Protein AF-A1WLS8-F1 (afdb_monomer)

Mean predicted aligned error: 9.89 Å

Organism: Verminephrobacter eiseniae (strain EF01-2) (NCBI:txid391735)

Structure (mmCIF, N/CA/C/O backbone):
data_AF-A1WLS8-F1
#
_entry.id   AF-A1WLS8-F1
#
loop_
_atom_site.group_PDB
_atom_site.id
_atom_site.type_symbol
_atom_site.label_atom_id
_atom_site.label_alt_id
_atom_site.label_comp_id
_atom_site.label_asym_id
_atom_site.label_entity_id
_atom_site.label_seq_id
_atom_site.pdbx_PDB_ins_code
_atom_site.Cartn_x
_atom_site.Cartn_y
_atom_site.Cartn_z
_atom_site.occupancy
_atom_site.B_iso_or_equiv
_atom_site.auth_seq_id
_atom_site.auth_comp_id
_atom_site.auth_asym_id
_atom_site.auth_atom_id
_atom_site.pdbx_PDB_model_num
ATOM 1 N N . MET A 1 1 ? -3.149 -10.874 -20.094 1.00 52.84 1 MET A N 1
ATOM 2 C CA . MET A 1 1 ? -3.164 -11.138 -18.641 1.00 52.84 1 MET A CA 1
ATOM 3 C C . MET A 1 1 ? -2.964 -9.793 -17.966 1.00 52.84 1 MET A C 1
ATOM 5 O O . MET A 1 1 ? -1.936 -9.185 -18.221 1.00 52.84 1 MET A O 1
ATOM 9 N N . ASP A 1 2 ? -3.946 -9.287 -17.215 1.00 68.38 2 ASP A N 1
ATOM 10 C CA . ASP A 1 2 ? -3.850 -7.972 -16.555 1.00 68.38 2 ASP A CA 1
ATOM 11 C C . ASP A 1 2 ? -2.991 -8.065 -15.291 1.00 68.38 2 ASP A C 1
ATOM 13 O O . ASP A 1 2 ? -3.489 -8.193 -14.171 1.00 68.38 2 ASP A O 1
ATOM 17 N N . VAL A 1 3 ? -1.678 -8.016 -15.486 1.00 68.94 3 VAL A N 1
ATOM 18 C CA . VAL A 1 3 ? -0.666 -8.023 -14.420 1.00 68.94 3 VAL A CA 1
ATOM 19 C C . VAL A 1 3 ? -0.874 -6.883 -13.415 1.00 68.94 3 VAL A C 1
ATOM 21 O O . VAL A 1 3 ? -0.755 -7.103 -12.213 1.00 68.94 3 VAL A O 1
ATOM 24 N N . SER A 1 4 ? -1.368 -5.723 -13.859 1.00 72.19 4 SER A N 1
ATOM 25 C CA . SER A 1 4 ? -1.693 -4.601 -12.967 1.00 72.19 4 SER A CA 1
ATOM 26 C C . SER A 1 4 ? -2.821 -4.892 -11.973 1.00 72.19 4 SER A C 1
ATOM 28 O O . SER A 1 4 ? -2.844 -4.341 -10.873 1.00 72.19 4 SER A O 1
ATOM 30 N N . LYS A 1 5 ? -3.768 -5.773 -12.323 1.00 78.69 5 LYS A N 1
ATOM 31 C CA . LYS A 1 5 ? -4.840 -6.174 -11.403 1.00 78.69 5 LYS A CA 1
ATOM 32 C C . LYS A 1 5 ? -4.321 -7.126 -10.325 1.00 78.69 5 LYS A C 1
ATOM 34 O O . LYS A 1 5 ? -4.797 -7.071 -9.192 1.00 78.69 5 LYS A O 1
ATOM 39 N N . ALA A 1 6 ? -3.344 -7.968 -10.660 1.00 80.44 6 ALA A N 1
ATOM 40 C CA . ALA A 1 6 ? -2.691 -8.847 -9.695 1.00 80.44 6 ALA A CA 1
ATOM 41 C C . ALA A 1 6 ? -1.886 -8.036 -8.667 1.00 80.44 6 ALA A C 1
ATOM 43 O O . ALA A 1 6 ? -2.087 -8.228 -7.468 1.00 80.44 6 ALA A O 1
ATOM 44 N N . ASP A 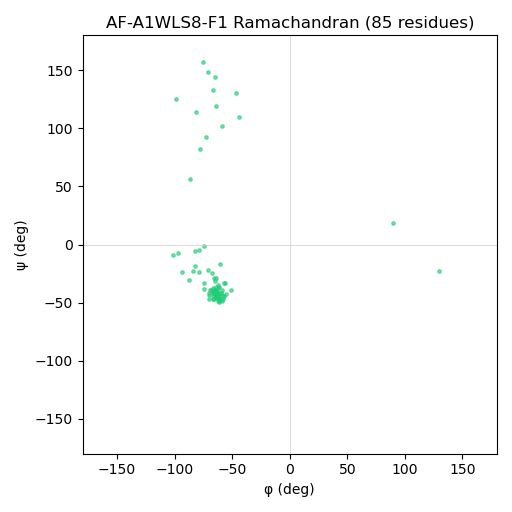1 7 ? -1.085 -7.066 -9.128 1.00 77.12 7 ASP A N 1
ATOM 45 C CA . ASP A 1 7 ? -0.329 -6.150 -8.258 1.00 77.12 7 ASP A CA 1
ATOM 46 C C . ASP A 1 7 ? -1.256 -5.425 -7.269 1.00 77.12 7 ASP A C 1
ATOM 48 O O . ASP A 1 7 ? -0.980 -5.340 -6.071 1.00 77.12 7 ASP A O 1
ATOM 52 N N . TYR A 1 8 ? -2.413 -4.964 -7.758 1.00 82.50 8 TYR A N 1
ATOM 53 C CA . TYR A 1 8 ? -3.425 -4.314 -6.932 1.00 82.50 8 TYR A CA 1
ATOM 54 C C . TYR A 1 8 ? -3.995 -5.234 -5.844 1.00 82.50 8 TYR A C 1
ATOM 56 O O . TYR A 1 8 ? -4.071 -4.844 -4.678 1.00 82.50 8 TYR A O 1
ATOM 64 N N . MET A 1 9 ? -4.391 -6.459 -6.202 1.00 85.56 9 MET A N 1
ATOM 65 C CA . MET A 1 9 ? -4.984 -7.405 -5.250 1.00 85.56 9 MET A CA 1
ATOM 66 C C . MET A 1 9 ? -3.988 -7.839 -4.171 1.00 85.56 9 MET A C 1
ATOM 68 O O . MET A 1 9 ? -4.356 -7.917 -2.999 1.00 85.56 9 MET A O 1
ATOM 72 N N . ILE A 1 10 ? -2.727 -8.069 -4.547 1.00 85.44 10 ILE A N 1
ATOM 73 C CA . ILE A 1 10 ? -1.655 -8.398 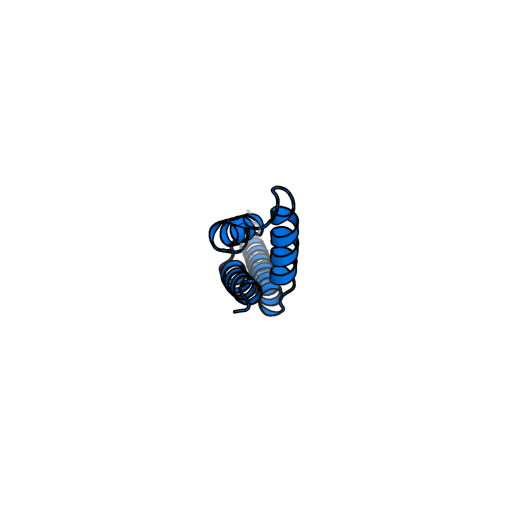-3.600 1.00 85.44 10 ILE A CA 1
ATOM 74 C C . ILE A 1 10 ? -1.422 -7.222 -2.647 1.00 85.44 10 ILE A C 1
ATOM 76 O O . ILE A 1 10 ? -1.350 -7.419 -1.433 1.00 85.44 10 ILE A O 1
ATOM 80 N N . GLY A 1 11 ? -1.385 -5.992 -3.168 1.00 86.69 11 GLY A N 1
ATOM 81 C CA . GLY A 1 11 ? -1.245 -4.796 -2.342 1.00 86.69 11 GLY A CA 1
ATOM 82 C C . GLY A 1 11 ? -2.383 -4.630 -1.329 1.00 86.69 11 GLY A C 1
ATOM 83 O O . GLY A 1 11 ? -2.121 -4.315 -0.169 1.00 86.69 11 GLY A O 1
ATOM 84 N N . VAL A 1 12 ? -3.635 -4.895 -1.724 1.00 87.44 12 VAL A N 1
ATOM 85 C CA . VAL A 1 12 ? -4.800 -4.862 -0.817 1.00 87.44 12 VAL A CA 1
ATOM 86 C C . VAL A 1 12 ? -4.676 -5.900 0.298 1.00 87.44 12 VAL A C 1
ATOM 88 O O . VAL A 1 12 ? -4.906 -5.569 1.462 1.00 87.44 12 VAL A O 1
ATOM 91 N N . ASP A 1 13 ? -4.273 -7.130 -0.024 1.00 88.75 13 ASP A N 1
ATOM 92 C CA . ASP A 1 13 ? -4.072 -8.184 0.977 1.00 88.75 13 ASP A CA 1
ATOM 93 C C . ASP A 1 13 ? -2.947 -7.829 1.966 1.00 88.75 13 ASP A C 1
ATOM 95 O O . ASP A 1 13 ? -3.103 -7.968 3.182 1.00 88.75 13 ASP A O 1
ATOM 99 N N . MET A 1 14 ? -1.838 -7.271 1.471 1.00 87.94 14 MET A N 1
ATOM 100 C CA . MET A 1 14 ? -0.749 -6.779 2.317 1.00 87.94 14 MET A CA 1
ATOM 101 C C . MET A 1 14 ? -1.192 -5.614 3.212 1.00 87.94 14 MET A C 1
ATOM 103 O O . MET A 1 14 ? -0.910 -5.608 4.409 1.00 87.94 14 MET A O 1
ATOM 107 N N . ALA A 1 15 ? -1.938 -4.645 2.685 1.00 88.31 15 ALA A N 1
ATOM 108 C CA . ALA A 1 15 ? -2.425 -3.526 3.489 1.00 88.31 15 ALA A CA 1
ATOM 109 C C . ALA A 1 15 ? -3.371 -3.994 4.612 1.00 88.31 15 ALA A C 1
ATOM 111 O O . ALA A 1 15 ? -3.288 -3.506 5.739 1.00 88.31 15 ALA A O 1
ATOM 112 N N . ARG A 1 16 ? -4.210 -5.006 4.349 1.00 86.00 16 ARG A N 1
ATOM 113 C CA . ARG A 1 16 ? -5.063 -5.645 5.369 1.00 86.00 16 ARG A CA 1
ATOM 114 C C . ARG A 1 16 ? -4.271 -6.399 6.435 1.00 86.00 16 ARG A C 1
ATOM 116 O O . ARG A 1 16 ? -4.724 -6.500 7.568 1.00 86.00 16 ARG A O 1
ATOM 123 N N . LYS A 1 17 ? -3.086 -6.908 6.101 1.00 85.94 17 LYS A N 1
ATOM 124 C CA . LYS A 1 17 ? -2.164 -7.536 7.061 1.00 85.94 17 LYS A CA 1
ATOM 125 C C . LYS A 1 17 ? -1.365 -6.519 7.889 1.00 85.94 17 LYS A C 1
ATOM 127 O O . LYS A 1 17 ? -0.651 -6.921 8.800 1.00 85.94 17 LYS A O 1
ATOM 132 N N . GLY A 1 18 ? -1.503 -5.219 7.610 1.00 84.06 18 GLY A N 1
ATOM 133 C CA . GLY A 1 18 ? -0.834 -4.142 8.347 1.00 84.06 18 GLY A CA 1
ATOM 134 C C . GLY A 1 18 ? 0.545 -3.754 7.806 1.00 84.06 18 GLY A C 1
ATOM 135 O O . GLY A 1 18 ? 1.318 -3.130 8.529 1.00 84.06 18 GLY A O 1
ATOM 136 N N . PHE A 1 19 ? 0.871 -4.111 6.560 1.00 86.94 19 PHE A N 1
ATOM 137 C CA . PHE A 1 19 ? 2.120 -3.684 5.923 1.00 86.94 19 PHE A CA 1
ATOM 138 C C . PHE A 1 19 ? 2.103 -2.188 5.584 1.00 86.94 19 PHE A C 1
ATOM 140 O O . PHE A 1 19 ? 1.058 -1.615 5.264 1.00 86.94 19 PHE A O 1
ATOM 147 N N . SER A 1 20 ? 3.278 -1.556 5.626 1.00 85.56 20 SER A N 1
ATOM 148 C CA . SER A 1 20 ? 3.414 -0.134 5.307 1.00 85.56 20 SER A CA 1
ATOM 149 C C . SER A 1 20 ? 3.335 0.133 3.794 1.00 85.56 20 SER A C 1
ATOM 151 O O . SER A 1 20 ? 3.651 -0.753 2.990 1.00 85.56 20 SER A O 1
ATOM 153 N N . PRO A 1 21 ? 2.971 1.362 3.376 1.00 84.44 21 PRO A N 1
ATOM 154 C CA . PRO A 1 21 ? 2.993 1.768 1.970 1.00 84.44 21 PRO A CA 1
ATOM 155 C C . PRO A 1 21 ? 4.331 1.488 1.273 1.00 84.44 21 PRO A C 1
ATOM 157 O O . PRO A 1 21 ? 4.340 1.013 0.140 1.00 84.44 21 PRO A O 1
ATOM 160 N N . ASP A 1 22 ? 5.452 1.705 1.967 1.00 83.56 22 ASP A N 1
ATOM 161 C CA . ASP A 1 22 ? 6.797 1.460 1.431 1.00 83.56 22 ASP A CA 1
ATOM 162 C C . ASP A 1 22 ? 7.078 -0.032 1.219 1.00 83.56 22 ASP A C 1
ATOM 164 O O . ASP A 1 22 ? 7.693 -0.420 0.226 1.00 83.56 22 ASP A O 1
ATOM 168 N N . GLN A 1 23 ? 6.620 -0.890 2.139 1.00 86.50 23 GLN A N 1
ATOM 169 C CA . GLN A 1 23 ? 6.766 -2.344 2.015 1.00 86.50 23 GLN A CA 1
ATOM 170 C C . GLN A 1 23 ? 5.937 -2.886 0.853 1.00 86.50 23 GLN A C 1
ATOM 172 O O . GLN A 1 23 ? 6.421 -3.723 0.094 1.00 86.50 23 GLN A O 1
ATOM 177 N N . ILE A 1 24 ? 4.711 -2.384 0.697 1.00 85.88 24 ILE A N 1
ATOM 178 C CA . ILE A 1 24 ? 3.841 -2.731 -0.429 1.00 85.88 24 ILE A CA 1
ATOM 179 C C . ILE A 1 24 ? 4.473 -2.250 -1.737 1.00 85.88 24 ILE A C 1
ATOM 181 O O . ILE A 1 24 ? 4.505 -2.998 -2.710 1.00 85.88 24 ILE A O 1
ATOM 185 N N . GLY A 1 25 ? 5.039 -1.040 -1.749 1.00 83.69 25 GLY A N 1
ATOM 186 C CA . GLY A 1 25 ? 5.710 -0.495 -2.923 1.00 83.69 25 GLY A CA 1
ATOM 187 C C . GLY A 1 25 ? 6.897 -1.343 -3.379 1.00 83.69 25 GLY A C 1
ATOM 188 O O . GLY A 1 25 ? 6.964 -1.715 -4.546 1.00 83.69 25 GLY A O 1
ATOM 189 N N . ARG A 1 26 ? 7.771 -1.740 -2.445 1.00 82.75 26 ARG A N 1
ATOM 190 C CA . ARG A 1 26 ? 8.897 -2.650 -2.728 1.00 82.75 26 ARG A CA 1
ATOM 191 C C . ARG A 1 26 ? 8.441 -4.041 -3.163 1.00 82.75 26 ARG A C 1
ATOM 193 O O . ARG A 1 26 ? 9.087 -4.657 -4.000 1.00 82.75 26 ARG A O 1
ATOM 200 N N . ALA A 1 27 ? 7.349 -4.554 -2.599 1.00 82.62 27 ALA A N 1
ATOM 201 C CA . ALA A 1 27 ? 6.808 -5.849 -2.998 1.00 82.62 27 ALA A CA 1
ATOM 202 C C . ALA A 1 27 ? 6.284 -5.817 -4.439 1.00 82.62 27 ALA A C 1
ATOM 204 O O . ALA A 1 27 ? 6.570 -6.733 -5.200 1.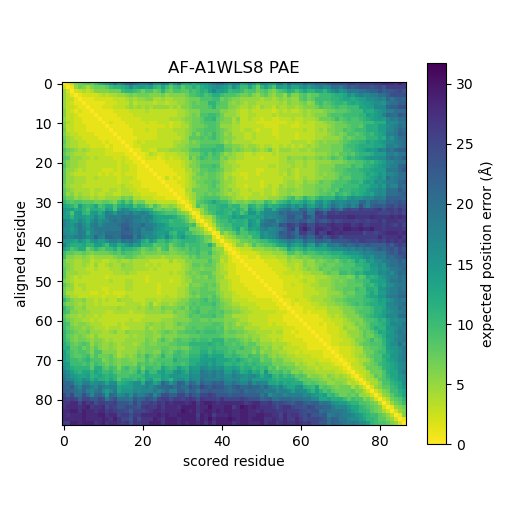00 82.62 27 ALA A O 1
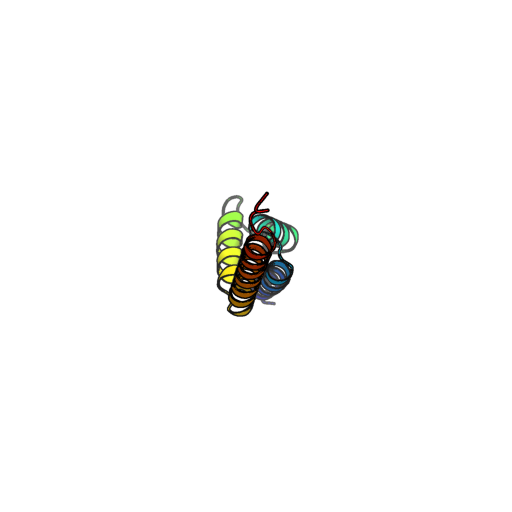ATOM 205 N N . ILE A 1 28 ? 5.586 -4.747 -4.835 1.00 79.31 28 ILE A N 1
ATOM 206 C CA . ILE A 1 28 ? 5.145 -4.539 -6.223 1.00 79.31 28 ILE A CA 1
ATOM 207 C C . ILE A 1 28 ? 6.360 -4.364 -7.145 1.00 79.31 28 ILE A C 1
ATOM 209 O O . ILE A 1 28 ? 6.389 -4.939 -8.227 1.00 79.31 28 ILE A O 1
ATOM 213 N N . GLU A 1 29 ? 7.388 -3.638 -6.702 1.00 76.81 29 GLU A N 1
ATOM 214 C CA . GLU A 1 29 ? 8.646 -3.466 -7.441 1.00 76.81 29 GLU A CA 1
ATOM 215 C C . GLU A 1 29 ? 9.398 -4.792 -7.670 1.00 76.81 29 GLU A C 1
ATOM 217 O O . GLU A 1 29 ? 10.016 -5.003 -8.706 1.00 76.81 29 GLU A O 1
ATOM 222 N N . GLN A 1 30 ? 9.341 -5.724 -6.720 1.00 72.94 30 GLN A N 1
ATOM 223 C CA . GLN A 1 30 ? 10.012 -7.021 -6.853 1.00 72.94 30 GLN A CA 1
ATOM 224 C C . GLN A 1 30 ? 9.153 -8.077 -7.555 1.00 72.94 30 GLN A C 1
ATOM 226 O O . GLN A 1 30 ? 9.692 -8.977 -8.197 1.00 72.94 30 GLN A O 1
ATOM 231 N N . ALA A 1 31 ? 7.830 -8.002 -7.408 1.00 70.00 31 ALA A N 1
ATOM 232 C CA . ALA A 1 31 ? 6.905 -9.009 -7.912 1.00 70.00 31 ALA A CA 1
ATOM 233 C C . ALA A 1 31 ? 6.353 -8.692 -9.308 1.00 70.00 31 ALA A C 1
ATOM 235 O O . ALA A 1 31 ? 5.932 -9.625 -9.991 1.00 70.00 31 ALA A O 1
ATOM 236 N N . SER A 1 32 ? 6.335 -7.422 -9.738 1.00 62.34 32 SER A N 1
ATOM 237 C CA . SER A 1 32 ? 5.717 -7.031 -11.009 1.00 62.34 32 SER A CA 1
ATOM 238 C C . SER A 1 32 ? 6.657 -7.299 -12.197 1.00 62.34 32 SER A C 1
ATOM 240 O O . SER A 1 32 ? 7.689 -6.639 -12.345 1.00 62.34 32 SER A O 1
ATOM 242 N N . PRO A 1 33 ? 6.311 -8.230 -13.105 1.00 61.44 33 PRO A N 1
ATOM 243 C CA . PRO A 1 33 ? 7.152 -8.596 -14.244 1.00 61.44 33 PRO A CA 1
ATOM 244 C C . PRO A 1 33 ? 7.177 -7.542 -15.368 1.00 61.44 33 PRO A C 1
ATOM 246 O O . PRO A 1 33 ? 7.866 -7.746 -16.364 1.00 61.44 33 PRO A O 1
ATOM 249 N N . GLU A 1 34 ? 6.439 -6.428 -15.250 1.00 57.31 34 GLU A N 1
ATOM 250 C CA . GLU A 1 34 ? 6.419 -5.350 -16.259 1.00 57.31 34 GLU A CA 1
ATOM 251 C C . GLU A 1 34 ? 7.583 -4.357 -16.140 1.00 57.31 34 GLU A C 1
ATOM 253 O O . GLU A 1 34 ? 7.893 -3.640 -17.098 1.00 57.31 34 GLU A O 1
ATOM 258 N N . LEU A 1 35 ? 8.243 -4.315 -14.985 1.00 54.19 35 LEU A N 1
ATOM 259 C CA . LEU A 1 35 ? 9.316 -3.367 -14.678 1.00 54.19 35 LEU A CA 1
ATOM 260 C C . LEU A 1 35 ? 10.524 -3.432 -15.634 1.00 54.19 35 LEU A C 1
ATOM 262 O O . LEU A 1 35 ? 10.947 -2.374 -16.098 1.00 54.19 35 LEU A O 1
ATOM 266 N N . PRO A 1 36 ? 10.990 -4.608 -16.109 1.00 53.03 36 PRO A N 1
ATOM 267 C CA . PRO A 1 36 ? 12.128 -4.692 -17.032 1.00 53.03 36 PRO A CA 1
ATOM 268 C C . PRO A 1 36 ? 11.927 -3.961 -18.371 1.00 53.03 36 PRO A C 1
ATOM 270 O O . PRO A 1 36 ? 12.892 -3.734 -19.098 1.00 53.03 36 PRO A O 1
ATOM 273 N N . THR A 1 37 ? 10.684 -3.620 -18.731 1.00 54.12 37 THR A N 1
ATOM 274 C CA . THR A 1 37 ? 10.346 -2.957 -20.003 1.00 54.12 37 THR A CA 1
ATOM 275 C C . THR A 1 37 ? 10.093 -1.454 -19.874 1.00 54.12 37 THR A C 1
ATOM 277 O O . THR A 1 37 ? 9.997 -0.760 -20.891 1.00 54.12 37 THR A O 1
ATOM 280 N N . ARG A 1 38 ? 10.010 -0.913 -18.651 1.00 55.62 38 ARG A N 1
ATOM 281 C CA . ARG A 1 38 ? 9.779 0.518 -18.422 1.00 55.62 38 ARG A CA 1
ATOM 282 C C . ARG A 1 38 ? 11.103 1.216 -18.138 1.00 55.62 38 ARG A C 1
ATOM 284 O O . ARG A 1 38 ? 11.857 0.829 -17.261 1.00 55.62 38 ARG A O 1
ATOM 291 N N . LYS A 1 39 ? 11.393 2.266 -18.913 1.00 54.22 39 LYS A N 1
ATOM 292 C CA . LYS A 1 39 ? 12.584 3.112 -18.744 1.00 54.22 39 LYS A CA 1
ATOM 293 C C . LYS A 1 39 ? 12.762 3.496 -17.269 1.00 54.22 39 LYS A C 1
ATOM 295 O O . LYS A 1 39 ? 11.814 4.002 -16.662 1.00 54.22 39 LYS A O 1
ATOM 300 N N . ALA A 1 40 ? 13.980 3.304 -16.756 1.00 52.53 40 ALA A N 1
ATOM 301 C CA . ALA A 1 40 ? 14.404 3.718 -15.422 1.00 52.53 40 ALA A CA 1
ATOM 302 C C . ALA A 1 40 ? 13.913 5.150 -15.137 1.00 52.53 40 ALA A C 1
ATOM 304 O O . ALA A 1 40 ? 14.339 6.101 -15.795 1.00 52.53 40 ALA A O 1
ATOM 305 N N . GLY A 1 41 ? 12.944 5.281 -14.226 1.00 58.66 41 GLY A N 1
ATOM 306 C CA . GLY A 1 41 ? 12.295 6.554 -13.883 1.00 58.66 41 GLY A CA 1
ATOM 307 C C . GLY A 1 41 ? 10.760 6.549 -13.888 1.00 58.66 41 GLY A C 1
ATOM 308 O O . GLY A 1 41 ? 10.170 7.364 -13.187 1.00 58.66 41 GLY A O 1
ATOM 309 N N . HIS A 1 42 ? 10.095 5.628 -14.600 1.00 64.75 42 HIS A N 1
ATOM 310 C CA . HIS A 1 42 ? 8.617 5.517 -14.596 1.00 64.75 42 HIS A CA 1
ATOM 311 C C . HIS A 1 42 ? 8.055 4.464 -13.629 1.00 64.75 42 HIS A C 1
ATOM 313 O O . HIS A 1 42 ? 6.843 4.365 -13.435 1.00 64.75 42 HIS A O 1
ATOM 319 N N . GLU A 1 43 ? 8.926 3.673 -13.016 1.00 68.38 43 GLU A N 1
ATOM 320 C CA . GLU A 1 43 ? 8.563 2.581 -12.112 1.00 68.38 43 GLU A CA 1
ATOM 321 C C . GLU A 1 43 ? 8.002 3.122 -10.793 1.00 68.38 43 GLU A C 1
ATOM 323 O O . GLU A 1 43 ? 6.942 2.694 -10.336 1.00 68.38 43 GLU A O 1
ATOM 328 N N . ALA A 1 44 ? 8.647 4.157 -10.247 1.00 71.38 44 ALA A N 1
ATOM 329 C CA . ALA A 1 44 ? 8.222 4.821 -9.021 1.00 71.38 44 ALA A CA 1
ATOM 330 C C . ALA A 1 44 ? 6.824 5.457 -9.141 1.00 71.38 44 ALA A C 1
ATOM 332 O O . ALA A 1 44 ? 6.048 5.400 -8.189 1.00 71.38 44 ALA A O 1
ATOM 333 N N . ASP A 1 45 ? 6.475 6.017 -10.306 1.00 79.19 45 ASP A N 1
ATOM 334 C CA . ASP A 1 45 ? 5.144 6.596 -10.548 1.00 79.19 45 ASP A CA 1
ATOM 335 C C . ASP A 1 45 ? 4.052 5.516 -10.547 1.00 79.19 45 ASP A C 1
ATOM 337 O O . ASP A 1 45 ? 3.021 5.656 -9.884 1.00 79.19 45 ASP A O 1
ATOM 341 N N . TYR A 1 46 ? 4.311 4.385 -11.213 1.00 77.81 46 TYR A N 1
ATOM 342 C CA . TYR A 1 46 ? 3.399 3.243 -11.217 1.00 77.81 46 TYR A CA 1
ATOM 343 C C . TYR A 1 46 ? 3.201 2.665 -9.812 1.00 77.81 46 TYR A C 1
ATOM 345 O O . TYR A 1 46 ? 2.062 2.432 -9.392 1.00 77.81 46 TYR A O 1
ATOM 353 N N . VAL A 1 47 ? 4.290 2.482 -9.061 1.00 80.25 47 VAL A N 1
ATOM 354 C CA . VAL A 1 47 ? 4.242 1.990 -7.681 1.00 80.25 47 VAL A CA 1
ATOM 355 C C . VAL A 1 47 ? 3.459 2.961 -6.798 1.00 80.25 47 VAL A C 1
ATOM 357 O O . VAL A 1 47 ? 2.511 2.546 -6.132 1.00 80.25 47 VAL A O 1
ATOM 360 N N . ALA A 1 48 ? 3.769 4.259 -6.843 1.00 83.06 48 ALA A N 1
ATOM 361 C CA . ALA A 1 48 ? 3.075 5.271 -6.049 1.00 83.06 48 ALA A CA 1
ATOM 362 C C . ALA A 1 48 ? 1.572 5.322 -6.362 1.00 83.06 48 ALA A C 1
ATOM 364 O O . ALA A 1 48 ? 0.741 5.390 -5.451 1.00 83.06 48 ALA A O 1
ATOM 365 N N . ARG A 1 49 ? 1.197 5.236 -7.645 1.00 84.94 49 ARG A N 1
ATOM 366 C CA . ARG A 1 49 ? -0.206 5.219 -8.075 1.00 84.94 49 ARG A CA 1
ATOM 367 C C . ARG A 1 49 ? -0.931 3.957 -7.610 1.00 84.94 49 ARG A C 1
ATOM 369 O O . ARG A 1 49 ? -2.076 4.050 -7.166 1.00 84.94 49 ARG A O 1
ATOM 376 N N . THR A 1 50 ? -0.265 2.806 -7.666 1.00 84.94 50 THR A N 1
ATOM 377 C CA . THR A 1 50 ? -0.831 1.518 -7.241 1.00 84.94 50 THR A CA 1
ATOM 378 C C . THR A 1 50 ? -1.004 1.467 -5.729 1.00 84.94 50 THR A C 1
ATOM 380 O O . THR A 1 50 ? -2.095 1.164 -5.250 1.00 84.94 50 THR A O 1
ATOM 383 N N . VAL A 1 51 ? 0.017 1.866 -4.968 1.00 86.75 51 VAL A N 1
ATOM 384 C CA . VAL A 1 51 ? -0.051 1.980 -3.505 1.00 86.75 51 VAL A CA 1
ATOM 385 C C . VAL A 1 51 ? -1.176 2.935 -3.109 1.00 86.75 51 VAL A C 1
ATOM 387 O O . VAL A 1 51 ? -2.032 2.580 -2.302 1.00 86.75 51 VAL A O 1
ATOM 390 N N . LYS A 1 52 ? -1.273 4.113 -3.735 1.00 87.94 52 LYS A N 1
ATOM 391 C CA . LYS A 1 52 ? -2.377 5.044 -3.466 1.00 87.94 52 LYS A CA 1
ATOM 392 C C . LYS A 1 52 ? -3.743 4.396 -3.713 1.00 87.94 52 LYS A C 1
ATOM 394 O O . LYS A 1 52 ? -4.629 4.524 -2.873 1.00 87.94 52 LYS A O 1
ATOM 399 N N . ALA A 1 53 ? -3.902 3.666 -4.817 1.00 88.62 53 ALA A N 1
ATOM 400 C CA . ALA A 1 53 ? -5.146 2.971 -5.133 1.00 88.62 53 ALA A CA 1
ATOM 401 C C . ALA A 1 53 ? -5.490 1.881 -4.097 1.00 88.62 53 ALA A C 1
ATOM 403 O O . ALA A 1 53 ? -6.656 1.727 -3.718 1.00 88.62 53 ALA A O 1
ATOM 404 N N . VAL A 1 54 ? -4.488 1.130 -3.632 1.00 88.69 54 VAL A N 1
ATOM 405 C CA . VAL A 1 54 ? -4.624 0.095 -2.594 1.00 88.69 54 VAL A CA 1
ATOM 406 C C . VAL A 1 54 ? -5.134 0.710 -1.292 1.00 88.69 54 VAL A C 1
ATOM 408 O O . VAL A 1 54 ? -6.096 0.220 -0.706 1.00 88.69 54 VAL A O 1
ATOM 411 N N . PHE A 1 55 ? -4.550 1.832 -0.873 1.00 85.69 55 PHE A N 1
ATOM 412 C CA . PHE A 1 55 ? -4.949 2.526 0.351 1.00 85.69 55 PHE A CA 1
ATOM 413 C C . PHE A 1 55 ? -6.312 3.219 0.248 1.00 85.69 55 PHE A C 1
ATOM 415 O O . PHE A 1 55 ? -6.963 3.428 1.268 1.00 85.69 55 PHE A O 1
ATOM 422 N N . THR A 1 56 ? -6.783 3.524 -0.963 1.00 87.75 56 THR A N 1
ATOM 423 C CA . THR A 1 56 ? -8.162 3.987 -1.193 1.00 87.75 56 THR A CA 1
ATOM 424 C C . THR A 1 56 ? -9.190 2.855 -1.266 1.00 87.75 56 THR A C 1
ATOM 426 O O . THR A 1 56 ? -10.385 3.132 -1.359 1.00 87.75 56 THR A O 1
ATOM 429 N N . HIS A 1 57 ? -8.769 1.585 -1.227 1.00 88.69 57 HIS A N 1
ATOM 430 C CA . HIS A 1 57 ? -9.696 0.460 -1.306 1.00 88.69 57 HIS A CA 1
ATOM 431 C C . HIS A 1 57 ? -10.599 0.412 -0.060 1.00 88.69 57 HIS A C 1
ATOM 433 O O . HIS A 1 57 ? -10.090 0.474 1.065 1.00 88.69 57 HIS A O 1
ATOM 439 N N . PRO A 1 58 ? -11.927 0.245 -0.214 1.00 86.62 58 PRO A N 1
ATOM 440 C CA 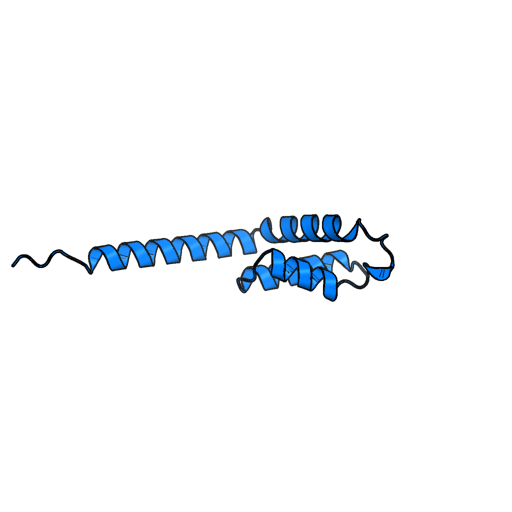. PRO A 1 58 ? -12.870 0.298 0.903 1.00 86.62 58 PRO A CA 1
ATOM 441 C C . PRO A 1 58 ? -12.559 -0.706 2.020 1.00 86.62 58 PRO A C 1
ATOM 443 O O . PRO A 1 58 ? -12.774 -0.390 3.186 1.00 86.62 58 PRO A O 1
ATOM 446 N N . GLU A 1 59 ? -12.024 -1.890 1.706 1.00 86.19 59 GLU A N 1
ATOM 447 C CA . GLU A 1 59 ? -11.632 -2.859 2.743 1.00 86.19 59 GLU A CA 1
ATOM 448 C C . GLU A 1 59 ? -10.415 -2.406 3.557 1.00 86.19 59 GLU A C 1
ATOM 450 O O . GLU A 1 59 ? -10.387 -2.591 4.771 1.00 86.19 59 GLU A O 1
ATOM 455 N N . VAL A 1 60 ? -9.426 -1.782 2.911 1.00 87.31 60 VAL A N 1
ATOM 456 C CA . VAL A 1 60 ? -8.211 -1.291 3.579 1.00 87.31 60 VAL A CA 1
ATOM 457 C C . VAL A 1 60 ? -8.547 -0.091 4.459 1.00 87.31 60 VAL A C 1
ATOM 459 O O . VAL A 1 60 ? -8.093 -0.005 5.599 1.00 87.31 60 VAL A O 1
ATOM 462 N N . VAL A 1 61 ? -9.394 0.812 3.958 1.00 87.56 61 VAL A N 1
ATOM 463 C CA . VAL A 1 61 ? -9.880 1.969 4.719 1.00 87.56 61 VAL A CA 1
ATOM 464 C C . VAL A 1 61 ? -10.664 1.518 5.951 1.00 87.56 61 VAL A C 1
ATOM 466 O O . VAL A 1 61 ? -10.418 2.027 7.043 1.00 87.56 61 VAL A O 1
ATOM 469 N N . LYS A 1 62 ? -11.574 0.543 5.805 1.00 88.06 62 LYS A N 1
ATOM 470 C CA . LYS A 1 62 ? -12.317 -0.023 6.942 1.00 88.06 62 LYS A CA 1
ATOM 471 C C . LYS A 1 62 ? -11.378 -0.627 7.981 1.00 88.06 62 LYS A C 1
ATOM 473 O O . LYS A 1 62 ? -11.489 -0.273 9.149 1.00 88.06 62 LYS A O 1
ATOM 478 N N . TYR A 1 63 ? -10.419 -1.446 7.551 1.00 86.56 63 TYR A N 1
ATOM 479 C CA . TYR A 1 63 ? -9.445 -2.060 8.452 1.00 86.56 63 TYR A CA 1
ATOM 480 C C . TYR A 1 63 ? -8.636 -1.015 9.237 1.00 86.56 63 TYR A C 1
ATOM 482 O O . TYR A 1 63 ? -8.494 -1.120 10.453 1.00 86.56 63 TYR A O 1
ATOM 490 N N . GLN A 1 64 ? -8.163 0.048 8.578 1.00 84.00 64 GLN A N 1
ATOM 491 C CA . GLN A 1 64 ? -7.449 1.126 9.269 1.00 84.00 64 GLN A CA 1
ATOM 492 C C . GLN A 1 64 ? -8.331 1.886 10.263 1.00 84.00 64 GLN A C 1
ATOM 494 O O . GLN A 1 64 ? -7.875 2.234 11.352 1.00 84.00 64 GLN A O 1
ATOM 499 N N . GLN A 1 65 ? -9.597 2.128 9.920 1.00 85.25 65 GLN A N 1
ATOM 500 C CA . GLN A 1 65 ? -10.548 2.752 10.839 1.00 85.25 65 GLN A CA 1
ATOM 501 C C . GLN A 1 65 ? -10.842 1.861 12.050 1.00 85.25 65 GLN A C 1
ATOM 503 O O . GLN A 1 65 ? -10.959 2.375 13.161 1.00 85.25 65 GLN A O 1
ATOM 508 N N . GLU A 1 66 ? -10.959 0.547 11.859 1.00 86.06 66 GLU A N 1
ATOM 509 C CA . GLU A 1 66 ? -11.153 -0.419 12.945 1.00 86.06 66 GLU A CA 1
ATOM 510 C C . GLU A 1 66 ? -9.943 -0.450 13.879 1.00 86.06 66 GLU A C 1
ATOM 512 O O . GLU A 1 66 ? -10.112 -0.304 15.089 1.00 86.06 66 GLU A O 1
ATOM 517 N N . GLN A 1 67 ? -8.729 -0.504 13.328 1.00 82.38 67 GLN A N 1
ATOM 518 C CA . GLN A 1 67 ? -7.497 -0.470 14.118 1.00 82.38 67 GLN A CA 1
ATOM 519 C C . GLN A 1 67 ? -7.333 0.843 14.897 1.00 82.38 67 GLN A C 1
ATOM 521 O O . GLN A 1 67 ? -6.987 0.834 16.080 1.00 82.38 67 GLN A O 1
ATOM 526 N N . ALA A 1 68 ? -7.636 1.985 14.273 1.00 84.19 68 ALA A N 1
ATOM 527 C CA . ALA A 1 68 ? -7.596 3.283 14.946 1.00 84.19 68 ALA A CA 1
ATOM 528 C C . ALA A 1 68 ? -8.629 3.376 16.084 1.00 84.19 68 ALA A C 1
ATOM 530 O O . ALA A 1 68 ? -8.318 3.878 17.168 1.00 84.19 68 ALA A O 1
ATOM 531 N N . LYS A 1 69 ? -9.844 2.853 15.866 1.00 84.38 69 LYS A N 1
ATOM 532 C CA . LYS A 1 69 ? -10.894 2.785 16.893 1.00 84.38 69 LYS A CA 1
ATOM 533 C C . LYS A 1 69 ? -10.498 1.868 18.047 1.00 84.38 69 LYS A C 1
ATOM 535 O O . LYS A 1 69 ? -10.703 2.238 19.202 1.00 84.38 69 LYS A O 1
ATOM 540 N N . GLU A 1 70 ? -9.920 0.703 17.764 1.00 83.12 70 GLU A N 1
ATOM 541 C CA . GLU A 1 70 ? -9.476 -0.233 18.800 1.00 83.12 70 GLU A CA 1
ATOM 542 C C . GLU A 1 70 ? -8.321 0.351 19.628 1.00 83.12 70 GLU A C 1
ATOM 544 O O . GLU A 1 70 ? -8.333 0.272 20.859 1.00 83.12 70 GLU A O 1
ATOM 549 N N . ALA A 1 71 ? -7.366 1.028 18.982 1.00 80.06 71 ALA A N 1
ATOM 550 C CA . ALA A 1 71 ? -6.283 1.734 19.663 1.00 80.06 71 ALA A CA 1
ATOM 551 C C . ALA A 1 71 ? -6.806 2.857 20.582 1.00 80.06 71 ALA A C 1
ATOM 553 O O . ALA A 1 71 ? -6.395 2.946 21.744 1.00 80.06 71 ALA A O 1
ATOM 554 N N . GLN A 1 72 ? -7.763 3.670 20.113 1.00 78.88 72 GLN A N 1
ATOM 555 C CA . GLN A 1 72 ? -8.410 4.706 20.932 1.00 78.88 72 GLN A CA 1
ATOM 556 C C . GLN A 1 72 ? -9.197 4.115 22.114 1.00 78.88 72 GLN A C 1
ATOM 558 O O . GLN A 1 72 ? -9.127 4.630 23.236 1.00 78.88 72 GLN A O 1
ATOM 563 N N . GLN A 1 73 ? -9.913 3.006 21.909 1.00 78.31 73 GLN A N 1
ATOM 564 C CA . GLN A 1 73 ? -10.628 2.320 22.990 1.00 78.31 73 GLN A CA 1
ATOM 565 C C . GLN A 1 73 ? -9.672 1.720 24.028 1.00 78.31 73 GLN A C 1
ATOM 567 O O . GLN A 1 73 ? -9.925 1.817 25.230 1.00 78.31 73 GLN A O 1
ATOM 572 N N . ARG A 1 74 ? -8.542 1.147 23.600 1.00 74.56 74 ARG A N 1
ATOM 573 C CA . ARG A 1 74 ? -7.505 0.649 24.516 1.00 74.56 74 ARG A CA 1
ATOM 574 C C . ARG A 1 74 ? 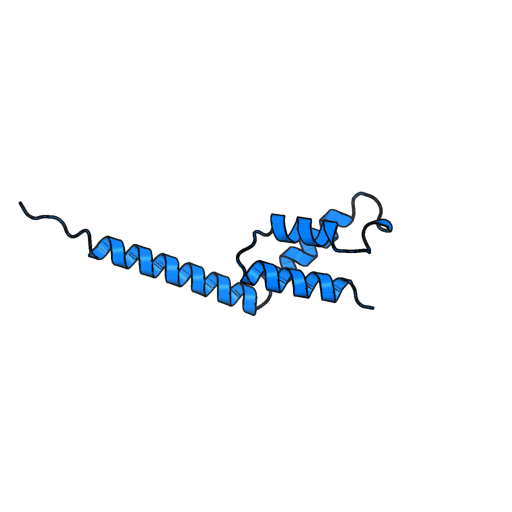-6.873 1.770 25.340 1.00 74.56 74 ARG A C 1
ATOM 576 O O . ARG A 1 74 ? -6.670 1.581 26.539 1.00 74.56 74 ARG A O 1
ATOM 583 N N . SER A 1 75 ? -6.599 2.924 24.731 1.00 69.75 75 SER A N 1
ATOM 584 C CA . SER A 1 75 ? -6.028 4.081 25.436 1.00 69.75 75 SER A CA 1
ATOM 585 C C . SER A 1 75 ? -6.995 4.644 26.481 1.00 69.75 75 SER A C 1
ATOM 587 O O . SER A 1 75 ? -6.621 4.806 27.640 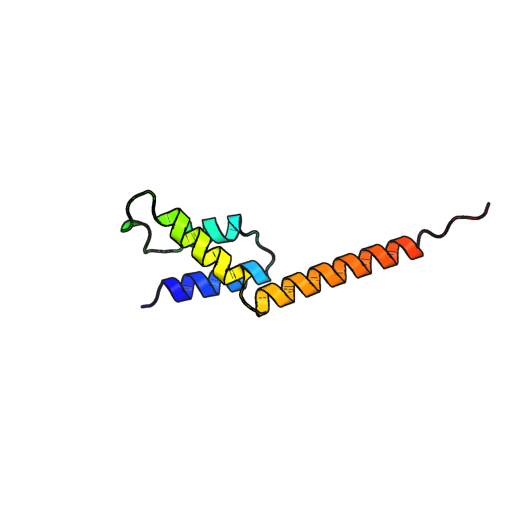1.00 69.75 75 SER A O 1
ATOM 589 N N . SER A 1 76 ? -8.267 4.838 26.117 1.00 67.94 76 SER A N 1
ATOM 590 C CA . SER A 1 76 ? -9.289 5.352 27.047 1.00 67.94 76 SER A CA 1
ATOM 591 C C . SER A 1 76 ? -9.637 4.377 28.181 1.00 67.94 76 SER A C 1
ATOM 593 O O . S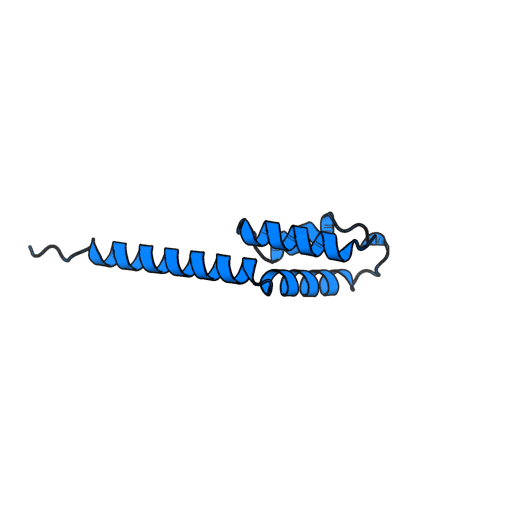ER A 1 76 ? -10.079 4.794 29.251 1.00 67.94 76 SER A O 1
ATOM 595 N N . ARG A 1 77 ? -9.429 3.065 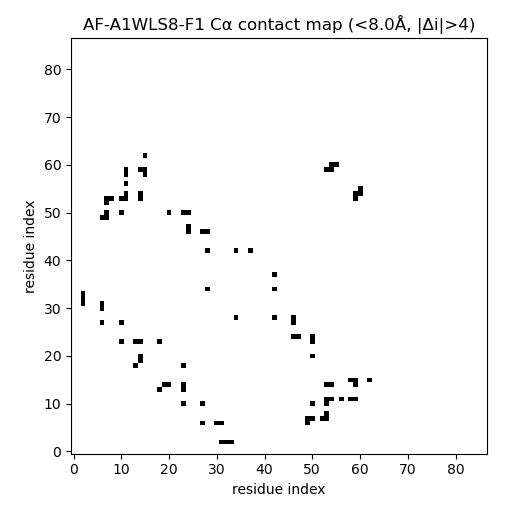27.997 1.00 63.56 77 ARG A N 1
ATOM 596 C CA . ARG A 1 77 ? -9.596 2.078 29.077 1.00 63.56 77 ARG A CA 1
ATOM 597 C C . ARG A 1 77 ? -8.447 2.118 30.086 1.00 63.56 77 ARG A C 1
ATOM 599 O O . ARG A 1 77 ? -8.716 2.008 31.274 1.00 63.56 77 ARG A O 1
ATOM 606 N N . ARG A 1 78 ? -7.202 2.317 29.638 1.00 59.94 78 ARG A N 1
ATOM 607 C CA . ARG A 1 78 ? -6.034 2.445 30.532 1.00 59.94 78 ARG A CA 1
ATOM 608 C C . ARG A 1 78 ? -6.079 3.713 31.384 1.00 59.94 78 ARG A C 1
ATOM 610 O O . ARG A 1 78 ? -5.717 3.660 32.553 1.00 59.94 78 ARG A O 1
ATOM 617 N N . GLU A 1 79 ? -6.567 4.816 30.820 1.00 59.09 79 GLU A N 1
ATOM 618 C CA . GLU A 1 79 ? -6.706 6.088 31.543 1.00 59.09 79 GLU A CA 1
ATOM 619 C C . GLU A 1 79 ? -7.724 5.999 32.693 1.00 59.09 79 GLU A C 1
ATOM 621 O O . GLU A 1 79 ? -7.533 6.613 33.736 1.00 59.09 79 GLU A O 1
ATOM 626 N N . ARG A 1 80 ? -8.764 5.161 32.555 1.00 57.91 80 ARG A N 1
ATOM 627 C CA . ARG A 1 80 ? -9.752 4.919 33.623 1.00 57.91 80 ARG A CA 1
ATOM 628 C C . ARG A 1 80 ? -9.282 3.956 34.718 1.00 57.91 80 ARG A C 1
ATOM 630 O O . ARG A 1 80 ? -9.816 4.016 35.818 1.00 57.91 80 ARG A O 1
ATOM 637 N N . ASP A 1 81 ? -8.324 3.080 34.421 1.00 58.00 81 ASP A N 1
ATOM 638 C CA . ASP A 1 81 ? -7.767 2.114 35.385 1.00 58.00 81 ASP A CA 1
ATOM 639 C C . ASP A 1 81 ? -6.654 2.740 36.249 1.00 58.00 81 ASP A C 1
ATOM 641 O O . ASP A 1 81 ? -6.414 2.319 37.375 1.00 58.00 81 ASP A O 1
ATOM 645 N N . SER A 1 82 ? -6.018 3.812 35.760 1.00 57.91 82 SER A N 1
ATOM 646 C CA . SER A 1 82 ? -5.082 4.645 36.529 1.00 57.91 82 SER A CA 1
ATOM 647 C C . SER A 1 82 ? -5.832 5.739 37.300 1.00 57.91 82 SER A C 1
ATOM 649 O O . SER A 1 82 ? -5.596 6.930 37.110 1.00 57.91 82 SER A O 1
ATOM 651 N N . GLY A 1 83 ? -6.795 5.345 38.135 1.00 55.56 83 GLY A N 1
ATOM 652 C CA . GLY A 1 83 ? -7.447 6.273 39.060 1.00 55.56 83 GLY A CA 1
ATOM 653 C C . GLY A 1 83 ? -6.444 6.804 40.099 1.00 55.56 83 GLY A C 1
ATOM 654 O O . GLY A 1 83 ? -5.556 6.056 40.515 1.00 55.56 83 GLY A O 1
ATOM 655 N N . PRO A 1 84 ? -6.544 8.077 40.528 1.00 58.00 84 PRO A N 1
ATOM 656 C CA . PRO A 1 84 ? -5.632 8.643 41.514 1.00 58.00 84 PRO A CA 1
ATOM 657 C C . PRO A 1 84 ? -5.791 7.901 42.845 1.00 58.00 84 PRO A C 1
ATOM 659 O O . PRO A 1 84 ? -6.870 7.911 43.437 1.00 58.00 84 PRO A O 1
ATOM 662 N N . SER A 1 85 ? -4.717 7.265 43.320 1.00 54.78 85 SER A N 1
ATOM 663 C CA . SER A 1 85 ? -4.619 6.812 44.708 1.00 54.78 85 SER A CA 1
ATOM 664 C C . SER A 1 85 ? -4.763 8.029 45.617 1.00 54.78 85 SER A C 1
ATOM 666 O O . SER A 1 85 ? -3.828 8.815 45.759 1.00 54.78 85 SER A O 1
ATOM 668 N N . LEU A 1 86 ? -5.948 8.200 46.200 1.00 55.34 86 LEU A N 1
ATOM 669 C CA . LEU A 1 86 ? -6.175 9.105 47.320 1.00 55.34 86 LEU A CA 1
ATOM 670 C C . LEU A 1 86 ? -5.525 8.464 48.551 1.00 55.34 86 LEU A C 1
ATOM 672 O O . LEU A 1 86 ? -6.119 7.593 49.188 1.00 55.34 86 LEU A O 1
ATOM 676 N N . GLY A 1 87 ? -4.267 8.833 48.792 1.00 55.47 87 GLY A N 1
ATOM 677 C CA . GLY A 1 87 ? -3.579 8.671 50.072 1.00 55.47 87 GLY A CA 1
ATOM 678 C C . GLY A 1 87 ? -3.724 9.926 50.915 1.00 55.47 87 GLY A C 1
ATOM 679 O O . GLY A 1 87 ? -3.788 11.022 50.313 1.00 55.47 87 GLY A O 1
#

Nearest PDB structures (foldseek):
  3h20-assembly1_A  TM=8.757E-01  e=2.025E-03  Plasmid RSF1010

pLDDT: mean 75.6, std 12.26, range [52.53, 88.75]

Solvent-accessible surface area (backbone atoms only — not comparable to full-atom values): 5093 Å² total; per-residue (Å²): 130,70,61,69,59,52,52,40,54,52,38,37,56,41,44,64,73,68,52,51,67,68,57,44,32,52,48,44,66,73,68,46,85,64,55,91,76,52,64,94,77,54,58,63,57,54,36,53,54,45,45,51,53,28,62,67,31,69,70,34,43,49,50,52,52,51,52,52,50,52,53,52,52,53,52,59,51,53,60,66,71,64,61,83,83,85,121

Sequence (87 aa):
MDVSKADYMIGVDMARKGFSPDQIGRAIEQASPELPTRKAGHEADYVARTVKAVFTHPEVVKYQQEQAKEAQQRSSRRERDSGPSLG

Foldseek 3Di:
DPLLVVLLVVLLVCLLVVDDLVVSLVCCVVPRPCVVVDPPPCSSVSSVVSSVVSCVDPSSVVSVVVVVVVVVVVVVVVVVVCDDPPD

InterPro domains:
  IPR054366 RepB/MobA-like, C-terminal domain [PF22448] (1-53)

Secondary structure (DSSP, 8-state):
--HHHHHHHHHHHHHHTT--HHHHHHHHHHH-TTGGGS-TTSHHHHHHHHHHHHHTSHHHHHHHHHHHHHHHHHHHHHHHHS-----

Radius of gyration: 19.23 Å; Cα contacts (8 Å, |Δi|>4): 48; chains: 1; bounding box: 27×20×70 Å